Protein AF-W1TYP8-F1 (afdb_monomer_lite)

Sequence (142 aa):
AEIEDHFYHAHQELNKLFYTEKEMQTPRLATPDLVDKETPESSFAIFQKMLQNDKIDIFFMGDFNEIEVCEYMKTFGLHPRQLSLQLHYHQEFSNILKESLERKDAHQSIVELGYHFSTQYGDKTHIPLIVLNGLLGGFAHS

Foldseek 3Di:
DPPVDPVVVVVLVCQVQPDDDVVSSADPPHDPVVVVPDDPVNVVVVVVCCQQANDDDDDDDDDDDPVVVVVVVVVVVRDDYDDDDDPDDDDDDDPDDTDDDDDDPDPDDDDDDDDDDRDDPPDPCPVVVVVVCVVVPVDPPD

Organism: NCBI:txid1403946

Structure (mmCIF, N/CA/C/O backbone):
data_AF-W1TYP8-F1
#
_entry.id   AF-W1TYP8-F1
#
loop_
_atom_site.group_PDB
_atom_site.id
_atom_site.type_symbol
_atom_site.label_atom_id
_atom_site.label_alt_id
_atom_site.label_comp_id
_atom_site.label_asym_id
_atom_site.label_entity_id
_atom_site.label_seq_id
_atom_site.pdbx_PDB_ins_code
_atom_site.Cartn_x
_atom_site.Cartn_y
_atom_site.Cartn_z
_atom_site.occupancy
_atom_site.B_iso_or_equiv
_atom_site.auth_seq_id
_atom_site.auth_comp_id
_atom_site.auth_asym_id
_atom_site.auth_atom_id
_atom_site.pdbx_PDB_model_num
ATOM 1 N N . ALA A 1 1 ? 26.925 3.936 -0.854 1.00 45.75 1 ALA A N 1
ATOM 2 C CA . ALA A 1 1 ? 25.819 3.389 -0.056 1.00 45.75 1 ALA A CA 1
ATOM 3 C C . ALA A 1 1 ? 25.509 2.033 -0.649 1.00 45.75 1 ALA A C 1
ATOM 5 O O . ALA A 1 1 ? 25.255 1.966 -1.846 1.00 45.75 1 ALA A O 1
ATOM 6 N N . GLU A 1 2 ? 25.698 0.971 0.123 1.00 43.00 2 GLU A N 1
ATOM 7 C CA . GLU A 1 2 ? 25.356 -0.383 -0.305 1.00 43.00 2 GLU A CA 1
ATOM 8 C C . GLU A 1 2 ? 23.845 -0.400 -0.558 1.00 43.00 2 GLU A C 1
ATOM 10 O O . GLU A 1 2 ? 23.067 0.031 0.293 1.00 43.00 2 GLU A O 1
ATOM 15 N N . ILE A 1 3 ? 23.429 -0.763 -1.769 1.00 58.62 3 ILE A N 1
ATOM 16 C CA . ILE A 1 3 ? 22.015 -0.995 -2.050 1.00 58.62 3 ILE A CA 1
ATOM 17 C C . ILE A 1 3 ? 21.721 -2.321 -1.358 1.00 58.62 3 ILE A C 1
ATOM 19 O O . ILE A 1 3 ? 22.044 -3.373 -1.897 1.00 58.62 3 ILE A O 1
ATOM 23 N N . GLU A 1 4 ? 21.197 -2.244 -0.137 1.00 65.00 4 GLU A N 1
ATOM 24 C CA . GLU A 1 4 ? 21.079 -3.371 0.799 1.00 65.00 4 GLU A CA 1
ATOM 25 C C . GLU A 1 4 ? 20.224 -4.535 0.242 1.00 65.00 4 GLU A C 1
ATOM 27 O O . GLU A 1 4 ? 20.303 -5.653 0.739 1.00 65.00 4 GLU A O 1
ATOM 32 N N . ASP A 1 5 ? 19.478 -4.309 -0.852 1.00 85.12 5 ASP A N 1
ATOM 33 C CA . ASP A 1 5 ? 18.798 -5.345 -1.636 1.00 85.12 5 ASP A CA 1
ATOM 34 C C . ASP A 1 5 ? 18.698 -4.966 -3.136 1.00 85.12 5 ASP A C 1
ATOM 36 O O . ASP A 1 5 ? 18.037 -3.995 -3.526 1.00 85.12 5 ASP A O 1
ATOM 40 N N . HIS A 1 6 ? 19.351 -5.749 -4.005 1.00 88.06 6 HIS A N 1
ATOM 41 C CA . HIS A 1 6 ? 19.325 -5.558 -5.461 1.00 88.06 6 HIS A CA 1
ATOM 42 C C . HIS A 1 6 ? 17.941 -5.800 -6.088 1.00 88.06 6 HIS A C 1
ATOM 44 O O . HIS A 1 6 ? 17.611 -5.131 -7.069 1.00 88.06 6 HIS A O 1
ATOM 50 N N . PHE A 1 7 ? 17.135 -6.716 -5.540 1.00 89.88 7 PHE A N 1
ATOM 51 C CA . PHE A 1 7 ? 15.771 -6.978 -6.011 1.00 89.88 7 PHE A CA 1
ATOM 52 C C . PHE A 1 7 ? 14.856 -5.814 -5.665 1.00 89.88 7 PHE A C 1
ATOM 54 O O . PHE A 1 7 ? 14.139 -5.312 -6.526 1.00 89.88 7 PHE A O 1
ATOM 61 N N . TYR A 1 8 ? 14.943 -5.316 -4.432 1.00 90.06 8 TYR A N 1
ATOM 62 C CA . TYR A 1 8 ? 14.180 -4.142 -4.023 1.00 90.06 8 TYR A CA 1
ATOM 63 C C . TYR A 1 8 ? 14.474 -2.927 -4.910 1.00 90.06 8 TYR A C 1
ATOM 65 O O . TYR A 1 8 ? 13.555 -2.229 -5.338 1.00 90.06 8 TYR A O 1
ATOM 73 N N . HIS A 1 9 ? 15.747 -2.697 -5.240 1.00 90.44 9 HIS A N 1
ATOM 74 C CA . HIS A 1 9 ? 16.130 -1.626 -6.156 1.00 90.44 9 HIS A CA 1
ATOM 75 C C . HIS A 1 9 ? 15.569 -1.824 -7.566 1.00 90.44 9 HIS A C 1
ATOM 77 O O . HIS A 1 9 ? 15.016 -0.884 -8.131 1.00 90.44 9 HIS A O 1
ATOM 83 N N . ALA A 1 10 ? 15.707 -3.021 -8.147 1.00 92.62 10 ALA A N 1
ATOM 84 C CA . ALA A 1 10 ? 15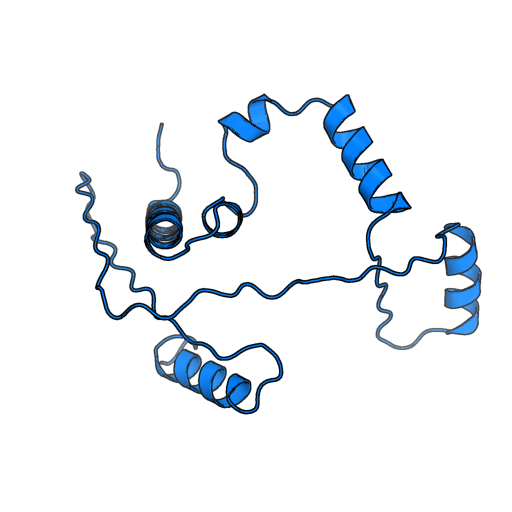.158 -3.317 -9.471 1.00 92.62 10 ALA A CA 1
ATOM 85 C C . ALA A 1 10 ? 13.644 -3.050 -9.518 1.00 92.62 10 ALA A C 1
ATOM 87 O O . ALA A 1 10 ? 13.167 -2.375 -10.431 1.00 92.62 10 ALA A O 1
ATOM 88 N N . HIS A 1 11 ? 12.929 -3.454 -8.467 1.00 93.75 11 HIS A N 1
ATOM 89 C CA . HIS A 1 11 ? 11.500 -3.211 -8.321 1.00 93.75 11 HIS A CA 1
ATOM 90 C C . HIS A 1 11 ? 11.138 -1.725 -8.226 1.00 93.75 11 HIS A C 1
ATOM 92 O O . HIS A 1 11 ? 10.177 -1.264 -8.847 1.00 93.75 11 HIS A O 1
ATOM 98 N N . GLN A 1 12 ? 11.922 -0.935 -7.491 1.00 92.75 12 GLN A N 1
ATOM 99 C CA . GLN A 1 12 ? 11.736 0.516 -7.440 1.00 92.75 12 GLN A CA 1
ATOM 100 C C . GLN A 1 12 ? 11.962 1.183 -8.801 1.00 92.75 12 GLN A C 1
ATOM 102 O O . GLN A 1 12 ? 11.197 2.073 -9.174 1.00 92.75 12 GLN A O 1
ATOM 107 N N . GLU A 1 13 ? 12.983 0.763 -9.549 1.00 94.38 13 GLU A N 1
ATOM 108 C CA . GLU A 1 13 ? 13.237 1.286 -10.894 1.00 94.38 13 GLU A CA 1
ATOM 109 C C . GLU A 1 13 ? 12.118 0.906 -11.870 1.00 94.38 13 GLU A C 1
ATOM 111 O O . GLU A 1 13 ? 11.681 1.756 -12.651 1.00 94.38 13 GLU A O 1
ATOM 116 N N . LEU A 1 14 ? 11.574 -0.315 -11.777 1.00 96.19 14 LEU A N 1
ATOM 117 C CA . LEU A 1 14 ? 10.391 -0.692 -12.550 1.00 96.19 14 LEU A CA 1
ATOM 118 C C . LEU A 1 14 ? 9.187 0.188 -12.193 1.00 96.19 14 LEU A C 1
ATOM 120 O O . LEU A 1 14 ? 8.520 0.683 -13.099 1.00 96.19 14 LEU A O 1
ATOM 124 N N . ASN A 1 15 ? 8.922 0.441 -10.908 1.00 95.12 15 ASN A N 1
ATOM 125 C CA . ASN A 1 15 ? 7.805 1.294 -10.489 1.00 95.12 15 ASN A CA 1
ATOM 126 C C . ASN A 1 15 ? 7.937 2.724 -11.036 1.00 95.12 15 ASN A C 1
ATOM 128 O O . ASN A 1 15 ? 6.958 3.270 -11.547 1.00 95.12 15 ASN A O 1
ATOM 132 N N . LYS A 1 16 ? 9.145 3.308 -11.002 1.00 94.94 16 LYS A N 1
ATOM 133 C CA . LYS A 1 16 ? 9.442 4.623 -11.605 1.00 94.94 16 LYS A CA 1
ATOM 134 C C . LYS A 1 16 ? 9.212 4.641 -13.116 1.00 94.94 16 LYS A C 1
ATOM 136 O O . LYS A 1 16 ? 8.738 5.638 -13.656 1.00 94.94 16 LYS A O 1
ATOM 141 N N . LEU A 1 17 ? 9.559 3.551 -13.800 1.00 95.94 17 LEU A N 1
ATOM 142 C CA . LEU A 1 17 ? 9.397 3.417 -15.246 1.00 95.94 17 LEU A CA 1
ATOM 143 C C . LEU A 1 17 ? 7.922 3.224 -15.641 1.00 95.94 17 LEU A C 1
ATOM 145 O O . LEU A 1 17 ? 7.443 3.832 -16.605 1.00 95.94 17 LEU A O 1
ATOM 149 N N . PHE A 1 18 ? 7.211 2.372 -14.902 1.00 95.50 18 PHE A N 1
ATOM 150 C CA . PHE A 1 18 ? 5.864 1.910 -15.215 1.00 95.50 18 PHE A CA 1
ATOM 151 C C . PHE A 1 18 ? 4.795 2.946 -14.857 1.00 95.50 18 PHE A C 1
ATOM 153 O O . PHE A 1 18 ? 4.049 3.370 -15.746 1.00 95.50 18 PHE A O 1
ATOM 160 N N . TYR A 1 19 ? 4.746 3.380 -13.594 1.00 94.81 19 TYR A N 1
ATOM 161 C CA . TYR A 1 19 ? 3.678 4.239 -13.085 1.00 94.81 19 TYR A CA 1
ATOM 162 C C . TYR A 1 19 ? 3.819 5.691 -13.537 1.00 94.81 19 TYR A C 1
ATOM 164 O O . TYR A 1 19 ? 4.920 6.214 -13.706 1.00 94.81 19 TYR A O 1
ATOM 172 N N . THR A 1 20 ? 2.684 6.367 -13.703 1.00 92.94 20 THR A N 1
ATOM 173 C CA . THR A 1 20 ? 2.623 7.794 -14.063 1.00 92.94 20 THR A CA 1
ATOM 174 C C . THR A 1 20 ? 2.561 8.718 -12.851 1.00 92.94 20 THR A C 1
ATOM 176 O O . THR A 1 20 ? 3.119 9.811 -12.898 1.00 92.94 20 THR A O 1
ATOM 179 N N . GLU A 1 21 ? 1.899 8.283 -11.779 1.00 91.62 21 GLU A N 1
ATOM 180 C CA . GLU A 1 21 ? 1.694 9.084 -10.571 1.00 91.62 21 GLU A CA 1
ATOM 181 C C . GLU A 1 21 ? 2.856 8.892 -9.603 1.00 91.62 21 GLU A C 1
ATOM 183 O O . GLU A 1 21 ? 3.301 7.768 -9.345 1.00 91.62 21 GLU A O 1
ATOM 188 N N . LYS A 1 22 ? 3.351 9.998 -9.049 1.00 90.12 22 LYS A N 1
ATOM 189 C CA . LYS A 1 22 ? 4.557 10.003 -8.214 1.00 90.12 22 LYS A CA 1
ATOM 190 C C . LYS A 1 22 ? 4.370 9.184 -6.936 1.00 90.12 22 LYS A C 1
ATOM 192 O O . LYS A 1 22 ? 5.312 8.560 -6.452 1.00 90.12 22 LYS A O 1
ATOM 197 N N . GLU A 1 23 ? 3.159 9.163 -6.403 1.00 88.50 23 GLU A N 1
ATOM 198 C CA . GLU A 1 23 ? 2.751 8.403 -5.226 1.00 88.50 23 GLU A CA 1
ATOM 199 C C . GLU A 1 23 ? 2.953 6.898 -5.440 1.00 88.50 23 GLU A C 1
ATOM 201 O O . GLU A 1 23 ? 3.417 6.215 -4.534 1.00 88.50 23 GLU A O 1
ATOM 206 N N . MET A 1 24 ? 2.699 6.400 -6.656 1.00 91.06 24 MET A N 1
ATOM 207 C CA . MET A 1 24 ? 2.899 4.992 -7.027 1.00 91.06 24 MET A CA 1
ATOM 208 C C . MET A 1 24 ? 4.368 4.655 -7.323 1.00 91.06 24 MET A C 1
ATOM 210 O O . MET A 1 24 ? 4.783 3.505 -7.203 1.00 91.06 24 MET A O 1
ATOM 214 N N . GLN A 1 25 ? 5.168 5.654 -7.704 1.00 92.31 25 GLN A N 1
ATOM 215 C CA . GLN A 1 25 ? 6.617 5.513 -7.898 1.00 92.31 25 GLN A CA 1
ATOM 216 C C . GLN A 1 25 ? 7.395 5.578 -6.575 1.00 92.31 25 GLN A C 1
ATOM 218 O O . GLN A 1 25 ? 8.554 5.163 -6.508 1.00 92.31 25 GLN A O 1
ATOM 223 N N . THR A 1 26 ? 6.788 6.151 -5.533 1.00 87.94 26 THR A N 1
ATOM 224 C CA . THR A 1 26 ? 7.436 6.358 -4.239 1.00 87.94 26 THR A CA 1
ATOM 225 C C . THR A 1 26 ? 7.456 5.045 -3.450 1.00 87.94 26 THR A C 1
ATOM 227 O O . THR A 1 26 ? 6.473 4.304 -3.454 1.00 87.94 26 THR A O 1
ATOM 230 N N . PRO A 1 27 ? 8.559 4.718 -2.754 1.00 87.88 27 PRO A N 1
ATOM 231 C CA . PRO A 1 27 ? 8.624 3.508 -1.945 1.00 87.88 27 PRO A CA 1
ATOM 232 C C . PRO A 1 27 ? 7.572 3.497 -0.834 1.00 87.88 27 PRO A C 1
ATOM 234 O O . PRO A 1 27 ? 7.269 4.538 -0.259 1.00 87.88 27 PRO A O 1
ATOM 237 N N . ARG A 1 28 ? 7.092 2.302 -0.461 1.00 82.12 28 ARG A N 1
ATOM 238 C CA . ARG A 1 28 ? 6.034 2.121 0.555 1.00 82.12 28 ARG A CA 1
ATOM 239 C C . ARG A 1 28 ? 6.323 2.814 1.891 1.00 82.12 28 ARG A C 1
ATOM 241 O O . ARG A 1 28 ? 5.390 3.230 2.565 1.00 82.12 28 ARG A O 1
ATOM 248 N N . LEU A 1 29 ? 7.589 2.845 2.308 1.00 83.19 29 LEU A N 1
ATOM 249 C CA . LEU A 1 29 ? 7.995 3.479 3.562 1.00 83.19 29 LEU A CA 1
ATOM 250 C C . LEU A 1 29 ? 8.278 4.965 3.332 1.00 83.19 29 LEU A C 1
ATOM 252 O O . LEU A 1 29 ? 7.443 5.804 3.637 1.00 83.19 29 LEU A O 1
ATOM 256 N N . ALA A 1 30 ? 9.456 5.276 2.798 1.00 86.12 30 ALA A N 1
ATOM 257 C CA . ALA A 1 30 ? 9.886 6.614 2.416 1.00 86.12 30 ALA A CA 1
ATOM 258 C C . ALA A 1 30 ? 11.231 6.508 1.679 1.00 86.12 30 ALA A C 1
ATOM 260 O O . ALA A 1 30 ? 11.828 5.430 1.594 1.00 86.12 30 ALA A O 1
ATOM 261 N N . THR A 1 31 ? 11.730 7.633 1.172 1.00 88.38 31 THR A N 1
ATOM 262 C CA . THR A 1 31 ? 13.147 7.785 0.816 1.00 88.38 31 THR A CA 1
ATOM 263 C C . THR A 1 31 ? 13.917 8.372 2.005 1.00 88.38 31 THR A C 1
ATOM 265 O O . THR A 1 31 ? 13.305 9.064 2.821 1.00 88.38 31 THR A O 1
ATOM 268 N N . PRO A 1 32 ? 15.244 8.162 2.107 1.00 89.50 32 PRO A N 1
ATOM 269 C CA . PRO A 1 32 ? 16.054 8.770 3.167 1.00 89.50 32 PRO A CA 1
ATOM 270 C C . PRO A 1 32 ? 15.845 10.287 3.276 1.00 89.50 32 PRO A C 1
ATOM 272 O O . PRO A 1 32 ? 15.537 10.785 4.349 1.00 89.50 32 PRO A O 1
ATOM 275 N N . ASP A 1 33 ? 15.834 10.994 2.141 1.00 91.50 33 ASP A N 1
ATOM 276 C CA . ASP A 1 33 ? 15.597 12.445 2.093 1.00 91.50 33 ASP A CA 1
ATOM 277 C C . ASP A 1 33 ? 14.229 12.887 2.640 1.00 91.50 33 ASP A C 1
ATOM 279 O O . ASP A 1 33 ? 14.058 14.052 3.000 1.00 91.50 33 ASP A O 1
ATOM 283 N N . LEU A 1 34 ? 13.217 12.012 2.598 1.00 91.12 34 LEU A N 1
ATOM 284 C CA . LEU A 1 34 ? 11.908 12.287 3.190 1.00 91.12 34 LEU A CA 1
ATOM 285 C C . LEU A 1 34 ? 11.947 12.030 4.696 1.00 91.12 34 LEU A C 1
ATOM 287 O O . LEU A 1 34 ? 11.464 12.868 5.447 1.00 91.12 34 LEU A O 1
ATOM 291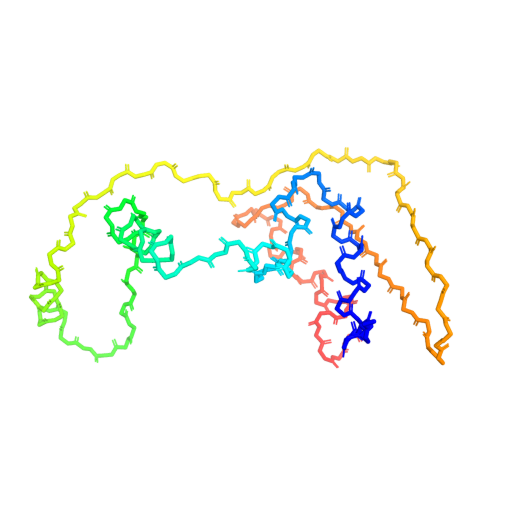 N N . VAL A 1 35 ? 12.573 10.931 5.128 1.00 92.38 35 VAL A N 1
ATOM 292 C CA . VAL A 1 35 ? 12.731 10.597 6.553 1.00 92.38 35 VAL A CA 1
ATOM 293 C C . VAL A 1 35 ? 13.539 11.667 7.285 1.00 92.38 35 VAL A C 1
ATOM 295 O O . VAL A 1 35 ? 13.137 12.098 8.359 1.00 92.38 35 VAL A O 1
ATOM 298 N N . ASP A 1 36 ? 14.621 12.160 6.683 1.00 95.06 36 ASP A N 1
ATOM 299 C CA . ASP A 1 36 ? 15.493 13.182 7.278 1.00 95.06 36 ASP A CA 1
ATOM 300 C C . ASP A 1 36 ? 14.789 14.534 7.498 1.00 95.06 36 ASP A C 1
ATOM 302 O O . ASP A 1 36 ? 15.276 15.378 8.251 1.00 95.06 36 ASP A O 1
ATOM 306 N N . LYS A 1 37 ? 13.647 14.764 6.837 1.00 94.81 37 LYS A N 1
ATOM 307 C CA . LYS A 1 37 ? 12.830 15.977 7.003 1.00 94.81 37 LYS A CA 1
ATOM 308 C C . LYS A 1 37 ? 11.775 15.844 8.095 1.00 94.81 37 LYS A C 1
ATOM 310 O O . LYS A 1 37 ? 11.205 16.862 8.488 1.00 94.81 37 LYS A O 1
ATOM 315 N N . GLU A 1 38 ? 11.493 14.630 8.555 1.00 95.81 38 GLU A N 1
ATOM 316 C CA . GLU A 1 38 ? 10.484 14.389 9.577 1.00 95.81 38 GLU A CA 1
ATOM 317 C C . GLU A 1 38 ? 11.004 14.769 10.967 1.00 95.81 38 GLU A C 1
ATOM 319 O O . GLU A 1 38 ? 12.154 14.533 11.339 1.00 95.81 38 GLU A O 1
ATOM 324 N N . THR A 1 39 ? 10.117 15.355 11.763 1.00 97.38 39 THR A N 1
ATOM 325 C CA . THR A 1 39 ? 10.351 15.716 13.165 1.00 97.38 39 THR A CA 1
ATOM 326 C C . THR A 1 39 ? 9.290 15.087 14.069 1.00 97.38 39 THR A C 1
ATOM 328 O O . THR A 1 39 ? 8.179 14.802 13.598 1.00 97.38 39 THR A O 1
ATOM 331 N N . PRO A 1 40 ? 9.556 14.932 15.381 1.00 97.75 40 PRO A N 1
ATOM 332 C CA . PRO A 1 40 ? 8.551 14.457 16.332 1.00 97.75 40 PRO A CA 1
ATOM 333 C C . PRO A 1 40 ? 7.233 15.242 16.263 1.00 97.75 40 PRO A C 1
ATOM 335 O O . PRO A 1 40 ? 6.155 14.655 16.347 1.00 97.75 40 PRO A O 1
ATOM 338 N N . GLU A 1 41 ? 7.304 16.558 16.051 1.00 98.06 41 GLU A N 1
ATOM 339 C CA . GLU A 1 41 ? 6.137 17.436 15.945 1.00 98.06 41 GLU A CA 1
ATOM 340 C C . GLU A 1 41 ? 5.333 17.155 14.675 1.00 98.06 41 GLU A C 1
ATOM 342 O O . GLU A 1 41 ? 4.113 17.020 14.744 1.00 98.06 41 GLU A O 1
ATOM 347 N N . SER A 1 42 ? 5.999 17.035 13.521 1.00 96.69 42 SER A N 1
ATOM 348 C CA . SER A 1 42 ? 5.330 16.721 12.249 1.00 96.69 42 SER A CA 1
ATOM 349 C C . SER A 1 42 ? 4.675 15.336 12.263 1.00 96.69 42 SER A C 1
ATOM 351 O O . SER A 1 42 ? 3.507 15.207 11.889 1.00 96.69 42 SER A O 1
ATOM 353 N N . SER A 1 43 ? 5.367 14.331 12.811 1.00 95.88 43 SER A N 1
ATOM 354 C CA . SER A 1 43 ? 4.856 12.969 12.982 1.00 95.88 43 SER A CA 1
ATOM 355 C C . SER A 1 43 ? 3.650 12.922 13.927 1.00 95.88 43 SER A C 1
ATOM 357 O O . SER A 1 43 ? 2.653 12.251 13.654 1.00 95.88 43 SER A O 1
ATOM 359 N N . PHE A 1 44 ? 3.689 13.674 15.030 1.00 97.69 44 PHE A N 1
ATOM 360 C CA . PHE A 1 44 ? 2.550 13.759 15.941 1.00 97.69 44 PHE A CA 1
ATOM 361 C C . PHE A 1 44 ? 1.367 14.512 15.319 1.00 97.69 44 PHE A C 1
ATOM 363 O O . PHE A 1 44 ? 0.219 14.084 15.451 1.00 97.69 44 PHE A O 1
ATOM 370 N N . ALA A 1 45 ? 1.634 15.598 14.590 1.00 97.75 45 ALA A N 1
ATOM 371 C CA . ALA A 1 45 ? 0.604 16.377 13.916 1.00 97.75 45 ALA A CA 1
ATOM 372 C C . ALA A 1 45 ? -0.136 15.549 12.854 1.00 97.75 45 ALA A C 1
ATOM 374 O O . ALA A 1 45 ? -1.369 15.583 12.804 1.00 97.75 45 ALA A O 1
ATOM 375 N N . ILE A 1 46 ? 0.583 14.772 12.033 1.00 96.31 46 ILE A N 1
ATOM 376 C CA . ILE A 1 46 ? -0.063 13.907 11.039 1.00 96.31 46 ILE A CA 1
ATOM 377 C C . ILE A 1 46 ? -0.868 12.790 11.710 1.00 96.31 46 ILE A C 1
ATOM 379 O O . ILE A 1 46 ? -1.999 12.545 11.303 1.00 96.31 46 ILE A O 1
ATOM 383 N N . PHE A 1 47 ? -0.367 12.190 12.795 1.00 95.56 47 PHE A N 1
ATOM 384 C CA . PHE A 1 47 ? -1.110 11.191 13.567 1.00 95.56 47 PHE A CA 1
ATOM 385 C C . PHE A 1 47 ? -2.436 11.743 14.111 1.00 95.56 47 PHE A C 1
ATOM 387 O O . PHE A 1 47 ? -3.492 11.134 13.927 1.00 95.56 47 PHE A O 1
ATOM 394 N N . GLN A 1 48 ? -2.412 12.928 14.731 1.00 94.38 48 GLN A N 1
ATOM 395 C CA . GLN A 1 48 ? -3.633 13.587 15.202 1.00 94.38 48 GLN A CA 1
ATOM 396 C C . GLN A 1 48 ? -4.595 13.886 14.049 1.00 94.38 48 GLN A C 1
ATOM 398 O O . GLN A 1 48 ? -5.802 13.666 14.178 1.00 94.38 48 GLN A O 1
ATOM 403 N N . LYS A 1 49 ? -4.065 14.340 12.907 1.00 94.06 49 LYS A N 1
ATOM 404 C CA . LYS A 1 49 ? -4.862 14.601 11.709 1.00 94.06 49 LYS A CA 1
ATOM 405 C C . LYS A 1 49 ? -5.548 13.329 11.207 1.00 94.06 49 LYS A C 1
ATOM 407 O O . LYS A 1 49 ? -6.748 13.396 10.946 1.00 94.06 49 LYS A O 1
ATOM 412 N N . MET A 1 50 ? -4.839 12.200 11.133 1.00 93.06 50 MET A N 1
ATOM 413 C CA . MET A 1 50 ? -5.399 10.902 10.729 1.00 93.06 50 MET A CA 1
ATOM 414 C C . MET A 1 50 ? -6.509 10.452 11.691 1.00 93.06 50 MET A C 1
ATOM 416 O O . MET A 1 50 ? -7.612 10.098 11.271 1.00 93.06 50 MET A O 1
ATOM 420 N N . LEU A 1 51 ? -6.267 10.545 13.004 1.00 90.69 51 LEU A N 1
ATOM 421 C CA . LEU A 1 51 ? -7.257 10.169 14.017 1.00 90.69 51 LEU A CA 1
ATOM 422 C C . LEU A 1 51 ? -8.550 10.979 13.925 1.00 90.69 51 LEU A C 1
ATOM 424 O O . LEU A 1 51 ? -9.621 10.421 14.166 1.00 90.69 51 LEU A O 1
ATOM 428 N N . GLN A 1 52 ? -8.458 12.265 13.589 1.00 89.50 52 GLN A N 1
ATOM 429 C CA . GLN A 1 52 ? -9.605 13.171 13.541 1.00 89.50 52 GLN A CA 1
ATOM 430 C C . GLN A 1 52 ? -10.339 13.138 12.198 1.00 89.50 52 GLN A C 1
ATOM 432 O O . GLN A 1 52 ? -11.564 13.246 12.182 1.00 89.50 52 GLN A O 1
ATOM 437 N N . ASN A 1 53 ? -9.613 12.999 11.084 1.00 89.69 53 ASN A N 1
ATOM 438 C CA . ASN A 1 53 ? -10.150 13.316 9.759 1.00 89.69 53 ASN A CA 1
ATOM 439 C C . ASN A 1 53 ? -10.246 12.127 8.804 1.00 89.69 53 ASN A C 1
ATOM 441 O O . ASN A 1 53 ? -11.039 12.210 7.873 1.00 89.69 53 ASN A O 1
ATOM 445 N N . ASP A 1 54 ? -9.495 11.042 9.003 1.00 91.62 54 ASP A N 1
ATOM 446 C CA . ASP A 1 54 ? -9.438 9.953 8.015 1.00 91.62 54 ASP A CA 1
ATOM 447 C C . ASP A 1 54 ? -10.563 8.936 8.221 1.00 91.62 54 ASP A C 1
ATOM 449 O O . ASP A 1 54 ? -11.238 8.944 9.241 1.00 91.62 54 ASP A O 1
ATOM 453 N N . LYS A 1 55 ? -10.813 8.029 7.277 1.00 90.50 55 LYS A N 1
ATOM 454 C CA . LYS A 1 55 ? -11.782 6.950 7.513 1.00 90.50 55 LYS A CA 1
ATOM 455 C C . LYS A 1 55 ? -11.138 5.893 8.413 1.00 90.50 55 LYS A C 1
ATOM 457 O O . LYS A 1 55 ? -10.060 5.407 8.092 1.00 90.50 55 LYS A O 1
ATOM 462 N N . ILE A 1 56 ? -11.802 5.519 9.507 1.00 90.19 56 ILE A N 1
ATOM 463 C CA . ILE A 1 56 ? -11.361 4.428 10.388 1.00 90.19 56 ILE A CA 1
ATOM 464 C C . ILE A 1 56 ? -12.432 3.343 10.360 1.00 90.19 56 ILE A C 1
ATOM 466 O O . ILE A 1 56 ? -13.522 3.536 10.894 1.00 90.19 56 ILE A O 1
ATOM 470 N N . ASP A 1 57 ? -12.110 2.216 9.730 1.00 89.56 57 ASP A N 1
ATOM 471 C CA . ASP A 1 57 ? -12.942 1.015 9.725 1.00 89.56 57 ASP A CA 1
ATOM 472 C C . ASP A 1 57 ? -12.357 0.008 10.731 1.00 89.56 57 ASP A C 1
ATOM 474 O O . ASP A 1 57 ? -11.168 -0.309 10.681 1.00 89.56 57 ASP A O 1
ATOM 478 N N . ILE A 1 58 ? -13.177 -0.476 11.667 1.00 89.62 58 ILE A N 1
ATOM 479 C CA . ILE A 1 58 ? -12.766 -1.417 12.721 1.00 89.62 58 ILE A CA 1
ATOM 480 C C . ILE A 1 58 ? -13.530 -2.717 12.509 1.00 89.62 58 ILE A C 1
ATOM 482 O O . ILE A 1 58 ? -14.760 -2.727 12.520 1.00 89.62 58 ILE A O 1
ATOM 486 N N . PHE A 1 59 ? -12.793 -3.806 12.304 1.00 92.12 59 PHE A N 1
ATOM 487 C CA . PHE A 1 59 ? -13.356 -5.118 12.006 1.00 92.12 59 PHE A CA 1
ATOM 488 C C . PHE A 1 59 ? -13.229 -6.035 13.221 1.00 92.12 59 PHE A C 1
ATOM 490 O O . PHE A 1 59 ? -12.128 -6.255 13.724 1.00 92.12 59 PHE A O 1
ATOM 497 N N . PHE A 1 60 ? -14.352 -6.605 13.653 1.00 92.31 60 PHE A N 1
ATOM 498 C CA . PHE A 1 60 ? -14.399 -7.644 14.677 1.00 92.31 60 PHE A CA 1
ATOM 499 C C . PHE A 1 60 ? -14.711 -8.981 14.005 1.00 92.31 60 PHE A C 1
ATOM 501 O O . PHE A 1 60 ? -15.649 -9.077 13.216 1.00 92.31 60 PHE A O 1
ATOM 508 N N . MET A 1 61 ? -13.907 -10.004 14.285 1.00 94.25 61 MET A N 1
ATOM 509 C CA . MET A 1 61 ? -14.051 -11.338 13.699 1.00 94.25 61 MET A CA 1
ATOM 510 C C . MET A 1 61 ? -13.910 -12.392 14.796 1.00 94.25 61 MET A C 1
ATOM 512 O O . MET A 1 61 ? -12.917 -12.383 15.521 1.00 94.25 61 MET A O 1
ATOM 516 N N . GLY A 1 62 ? -14.875 -13.307 14.897 1.00 94.75 62 GLY A N 1
ATOM 517 C CA . GLY A 1 62 ? -14.878 -14.386 15.887 1.00 94.75 62 GLY A CA 1
ATOM 518 C C . GLY A 1 62 ? -16.155 -14.418 16.724 1.00 94.75 62 GLY A C 1
ATOM 519 O O . GLY A 1 62 ? -17.170 -13.859 16.321 1.00 94.75 62 GLY A O 1
ATOM 520 N N . ASP A 1 63 ? -16.081 -15.089 17.873 1.00 95.88 63 ASP A N 1
ATOM 521 C CA . ASP A 1 63 ? -17.155 -15.148 18.869 1.00 95.88 63 ASP A CA 1
ATOM 522 C C . ASP A 1 63 ? -16.891 -14.111 19.967 1.00 95.88 63 ASP A C 1
ATOM 524 O O . ASP A 1 63 ? -15.867 -14.157 20.652 1.00 95.88 63 ASP A O 1
ATOM 528 N N . PHE A 1 64 ? -17.780 -13.132 20.084 1.00 94.88 64 PHE A N 1
ATOM 529 C CA . PHE A 1 64 ? -17.695 -12.058 21.065 1.00 94.88 64 PHE A CA 1
ATOM 530 C C . PHE A 1 64 ? -19.085 -11.489 21.339 1.00 94.88 64 PHE A C 1
ATOM 532 O O . PHE A 1 64 ? -20.008 -11.597 20.533 1.00 94.88 64 PHE A O 1
ATOM 539 N N . ASN A 1 65 ? -19.228 -10.829 22.486 1.00 95.94 65 ASN A N 1
ATOM 540 C CA . ASN A 1 65 ? -20.443 -10.099 22.807 1.00 95.94 65 ASN A CA 1
ATOM 541 C C . ASN A 1 65 ? -20.456 -8.752 22.067 1.00 95.94 65 ASN A C 1
ATOM 543 O O . ASN A 1 65 ? -19.783 -7.802 22.468 1.00 95.94 65 ASN A O 1
ATOM 547 N N . GLU A 1 66 ? -21.241 -8.666 20.993 1.00 94.69 66 GLU A N 1
ATOM 548 C CA . GLU A 1 66 ? -21.372 -7.457 20.168 1.00 94.69 66 GLU A CA 1
ATOM 549 C C . GLU A 1 66 ? -21.771 -6.218 20.981 1.00 94.69 66 GLU A C 1
ATOM 551 O O . GLU A 1 66 ? -21.260 -5.127 20.737 1.00 94.69 66 GLU A O 1
ATOM 556 N N . ILE A 1 67 ? -22.645 -6.379 21.980 1.00 94.88 67 ILE A N 1
ATOM 557 C CA . ILE A 1 67 ? -23.132 -5.264 22.800 1.00 94.88 67 ILE A CA 1
ATOM 558 C C . ILE A 1 67 ? -21.989 -4.697 23.642 1.00 94.88 67 ILE A C 1
ATOM 560 O O . ILE A 1 67 ? -21.792 -3.484 23.677 1.00 94.88 67 ILE A O 1
ATOM 564 N N . GLU A 1 68 ? -21.214 -5.568 24.288 1.00 95.25 68 GLU A N 1
ATOM 565 C CA . GLU A 1 68 ? -20.065 -5.166 25.105 1.00 95.25 68 GLU A CA 1
ATOM 566 C C . GLU A 1 68 ? -19.014 -4.439 24.263 1.00 95.25 68 GLU A C 1
ATOM 568 O O . GLU A 1 68 ? -18.535 -3.369 24.645 1.00 95.25 68 GLU A O 1
ATOM 573 N N . VAL A 1 69 ? -18.720 -4.974 23.076 1.00 94.81 69 VAL A N 1
ATOM 574 C CA . VAL A 1 69 ? -17.804 -4.348 22.121 1.00 94.81 69 VAL A CA 1
ATOM 575 C C . VAL A 1 69 ? -18.318 -2.976 21.695 1.00 94.81 69 VAL A C 1
ATOM 577 O O . VAL A 1 69 ? -17.566 -2.004 21.739 1.00 94.81 69 VAL A O 1
ATOM 580 N N . CYS A 1 70 ? -19.594 -2.850 21.326 1.00 91.06 70 CYS A N 1
ATOM 581 C CA . CYS A 1 70 ? -20.170 -1.565 20.944 1.00 91.06 70 CYS A CA 1
ATOM 582 C C . CYS A 1 70 ? -20.109 -0.532 22.078 1.00 91.06 70 CYS A C 1
ATOM 584 O O . CYS A 1 70 ? -19.784 0.626 21.816 1.00 91.06 70 CYS A O 1
ATOM 586 N N . GLU A 1 71 ? -20.393 -0.922 23.323 1.00 93.81 71 GLU A N 1
ATOM 587 C CA . GLU A 1 71 ? -20.286 -0.016 24.473 1.00 93.81 71 GLU A CA 1
ATOM 588 C C . GLU A 1 71 ? -18.838 0.408 24.732 1.00 93.81 71 GLU A C 1
ATOM 590 O O . GLU A 1 71 ? -18.568 1.597 24.911 1.00 93.81 71 GLU A O 1
ATOM 595 N N . TYR A 1 72 ? -17.885 -0.524 24.661 1.00 93.06 72 TYR A N 1
ATOM 596 C CA . TYR A 1 72 ? -16.469 -0.194 24.791 1.00 93.06 72 TYR A CA 1
ATOM 597 C C . TYR A 1 72 ? -16.001 0.741 23.670 1.00 93.06 72 TYR A C 1
ATOM 599 O O . TYR A 1 72 ? -15.321 1.734 23.928 1.00 93.06 72 TYR A O 1
ATOM 607 N N . MET A 1 73 ? -16.435 0.509 22.430 1.00 92.19 73 MET A N 1
ATOM 608 C CA . MET A 1 73 ? -16.063 1.343 21.286 1.00 92.19 73 MET A CA 1
ATOM 609 C C . MET A 1 73 ? -16.545 2.792 21.400 1.00 92.19 73 MET A C 1
ATOM 611 O O . MET A 1 73 ? -15.850 3.701 20.943 1.00 92.19 73 MET A O 1
ATOM 615 N N . LYS A 1 74 ? -17.678 3.047 22.066 1.00 89.94 74 LYS A N 1
ATOM 616 C CA . LYS A 1 74 ? -18.145 4.418 22.339 1.00 89.94 74 LYS A CA 1
ATOM 617 C C . LYS A 1 74 ? -17.174 5.205 23.227 1.00 89.94 74 LYS A C 1
ATOM 619 O O . LYS A 1 74 ? -17.127 6.430 23.123 1.00 89.94 74 LYS A O 1
ATOM 624 N N . THR A 1 75 ? -16.368 4.533 24.054 1.00 93.44 75 THR A N 1
ATOM 625 C CA . THR A 1 75 ? -15.398 5.196 24.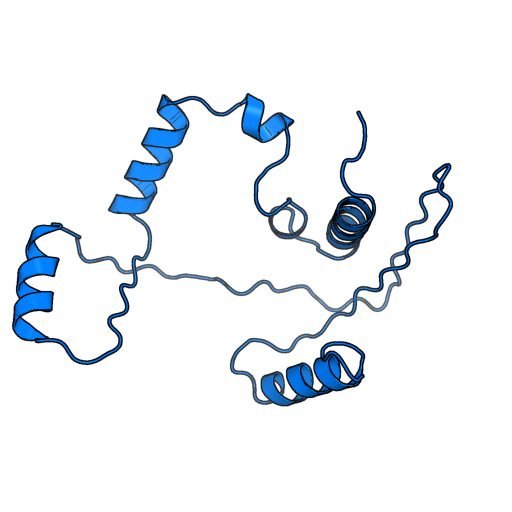946 1.00 93.44 75 THR A CA 1
ATOM 626 C C . THR A 1 75 ? -14.219 5.829 24.204 1.00 93.44 75 THR A C 1
ATOM 628 O O . THR A 1 75 ? -13.620 6.771 24.716 1.00 93.44 75 THR A O 1
ATOM 631 N N . PHE A 1 76 ? -13.926 5.393 22.973 1.00 88.31 76 PHE A N 1
ATOM 632 C CA . PHE A 1 76 ? -12.844 5.957 22.157 1.00 88.31 76 PHE A CA 1
ATOM 633 C C . PHE A 1 76 ? -13.144 7.367 21.630 1.00 88.31 76 PHE A C 1
ATOM 635 O O . PHE A 1 76 ? -12.242 8.021 21.111 1.00 88.31 76 PHE A O 1
ATOM 642 N N . GLY A 1 77 ? -14.392 7.842 21.727 1.00 85.12 77 GLY A N 1
ATOM 643 C CA . GLY A 1 77 ? -14.756 9.200 21.313 1.00 85.12 77 GLY A CA 1
ATOM 644 C C . GLY A 1 77 ? -14.570 9.469 19.815 1.00 85.12 77 GLY A C 1
ATOM 645 O O . GLY A 1 77 ? -14.375 10.616 19.420 1.00 85.12 77 GLY A O 1
ATOM 646 N N . LEU A 1 78 ? -14.608 8.433 18.969 1.00 87.88 78 LEU A N 1
ATOM 647 C CA . LEU A 1 78 ? -14.509 8.605 17.521 1.00 87.88 78 LEU A CA 1
ATOM 648 C C . LEU A 1 78 ? -15.747 9.345 17.002 1.00 87.88 78 LEU A C 1
ATOM 650 O O . LEU A 1 78 ? -16.883 8.935 17.238 1.00 87.88 78 LEU A O 1
ATOM 654 N N . HIS A 1 79 ? -15.526 10.429 16.263 1.00 84.38 79 HIS A N 1
ATOM 655 C CA . HIS A 1 79 ? -16.611 11.179 15.640 1.00 84.38 79 HIS A CA 1
ATOM 656 C C . HIS A 1 79 ? -17.030 10.552 14.301 1.00 84.38 79 HIS A C 1
ATOM 658 O O . HIS A 1 79 ? -16.167 10.023 13.589 1.00 84.38 79 HIS A O 1
ATOM 664 N N . PRO A 1 80 ? -18.327 10.618 13.932 1.00 84.38 80 PRO A N 1
ATOM 665 C CA . PRO A 1 80 ? -18.792 10.237 12.602 1.00 84.38 80 PRO A CA 1
ATOM 666 C C . PRO A 1 80 ? -18.096 11.050 11.508 1.00 84.38 80 PRO A C 1
ATOM 668 O O . PRO A 1 80 ? -17.896 12.255 11.651 1.00 84.38 80 PRO A O 1
ATOM 671 N N . ARG A 1 81 ? -17.756 10.389 10.399 1.00 86.69 81 ARG A N 1
ATOM 672 C CA . ARG A 1 81 ? -17.008 10.972 9.276 1.00 86.69 81 ARG A CA 1
ATOM 673 C C . ARG A 1 81 ? -17.631 10.478 7.983 1.00 86.69 81 ARG A C 1
ATOM 675 O O . ARG A 1 81 ? -17.881 9.283 7.845 1.00 86.69 81 ARG A O 1
ATOM 682 N N . GLN A 1 82 ? -17.850 11.375 7.031 1.00 80.44 82 GLN A N 1
ATOM 683 C CA . GLN A 1 82 ? -18.284 11.012 5.688 1.00 80.44 82 GLN A CA 1
ATOM 684 C C . GLN A 1 82 ? -17.248 11.529 4.698 1.00 80.44 82 GLN A C 1
ATOM 686 O O . GLN A 1 82 ? -17.147 12.728 4.455 1.00 80.44 82 GLN A O 1
ATOM 691 N N . LEU A 1 83 ? -16.450 10.609 4.165 1.00 85.62 83 LEU A N 1
ATOM 692 C CA . LEU A 1 83 ? -15.351 10.910 3.256 1.00 85.62 83 LEU A CA 1
ATOM 693 C C . LEU A 1 83 ? -15.631 10.249 1.915 1.00 85.62 83 LEU A C 1
ATOM 695 O O . LEU A 1 83 ? -15.950 9.061 1.854 1.00 85.62 83 LEU A O 1
ATOM 699 N N . SER A 1 84 ? -15.483 11.018 0.841 1.00 84.06 84 SER A N 1
ATOM 700 C CA . SER A 1 84 ? -15.423 10.463 -0.506 1.00 84.06 84 SER A CA 1
ATOM 701 C C . SER A 1 84 ? -13.989 10.020 -0.767 1.00 84.06 84 SER A C 1
ATOM 703 O O . SER A 1 84 ? -13.124 10.854 -1.024 1.00 84.06 84 SER A O 1
ATOM 705 N N . LEU A 1 85 ? -13.731 8.718 -0.669 1.00 83.50 85 LEU A N 1
ATOM 706 C CA . LEU A 1 85 ? -12.418 8.145 -0.952 1.00 83.50 85 LEU A CA 1
ATOM 707 C C . LEU A 1 85 ? -12.341 7.725 -2.423 1.00 83.50 85 LEU A C 1
ATOM 709 O O . LEU A 1 85 ? -13.200 6.990 -2.906 1.00 83.50 85 LEU A O 1
ATOM 713 N N . GLN A 1 86 ? -11.292 8.157 -3.118 1.00 80.25 86 GLN A N 1
ATOM 714 C CA . GLN A 1 86 ? -10.911 7.637 -4.431 1.00 80.25 86 GLN A CA 1
ATOM 715 C C . GLN A 1 86 ? -9.601 6.869 -4.267 1.00 80.25 86 GLN A C 1
ATOM 717 O O . GLN A 1 86 ? -8.522 7.445 -4.314 1.00 80.25 86 GLN A O 1
ATOM 722 N N . LEU A 1 87 ? -9.711 5.569 -3.995 1.00 79.00 87 LEU A N 1
ATOM 723 C CA . LEU A 1 87 ? -8.560 4.700 -3.704 1.00 79.00 87 LEU A CA 1
ATOM 724 C C . LEU A 1 87 ? -8.022 3.984 -4.948 1.00 79.00 87 LEU A C 1
ATOM 726 O O . LEU A 1 87 ? -7.042 3.249 -4.865 1.00 79.00 87 LEU A O 1
ATOM 730 N N . HIS A 1 88 ? -8.684 4.150 -6.091 1.00 82.06 88 HIS A N 1
ATOM 731 C CA . HIS A 1 88 ? -8.343 3.427 -7.306 1.00 82.06 88 HIS A CA 1
ATOM 732 C C . HIS A 1 88 ? -7.344 4.227 -8.124 1.00 82.06 88 HIS A C 1
ATOM 734 O O . HIS A 1 88 ? -7.666 5.288 -8.658 1.00 82.06 88 HIS A O 1
ATOM 740 N N . TYR A 1 89 ? -6.140 3.679 -8.241 1.00 86.19 89 TYR A N 1
ATOM 741 C CA . TYR A 1 89 ? -5.189 4.136 -9.232 1.00 86.19 89 TYR A CA 1
ATOM 742 C C . TYR A 1 89 ? -5.714 3.834 -10.640 1.00 86.19 89 TYR A C 1
ATOM 744 O O . TYR A 1 89 ? -6.157 2.717 -10.919 1.00 86.19 89 TYR A O 1
ATOM 752 N N . HIS A 1 90 ? -5.639 4.823 -11.527 1.00 87.50 90 HIS A N 1
ATOM 753 C CA . HIS A 1 90 ? -5.950 4.671 -12.942 1.00 87.50 90 HIS A CA 1
ATOM 754 C C . HIS A 1 90 ? -4.808 5.244 -13.772 1.00 87.50 90 HIS A C 1
ATOM 756 O O . HIS A 1 90 ? -4.369 6.368 -13.543 1.00 87.50 90 HIS A O 1
ATOM 762 N N . GLN A 1 91 ? -4.357 4.473 -14.756 1.00 90.88 91 GLN A N 1
ATOM 763 C CA . GLN A 1 91 ? -3.446 4.944 -15.792 1.00 90.88 91 GLN A CA 1
ATOM 764 C C . GLN A 1 91 ? -3.977 4.511 -17.149 1.00 90.88 91 GLN A C 1
ATOM 766 O O . GLN A 1 91 ? -4.453 3.381 -17.308 1.00 90.88 91 GLN A O 1
ATOM 771 N N . GLU A 1 92 ? -3.867 5.402 -18.126 1.00 92.19 92 GLU A N 1
ATOM 772 C CA . GLU A 1 92 ? -4.213 5.082 -19.503 1.00 92.19 92 GLU A CA 1
ATOM 773 C C . GLU A 1 92 ? -3.278 4.007 -20.059 1.00 92.19 92 GLU A C 1
ATOM 775 O O . GLU A 1 92 ? -2.076 3.976 -19.773 1.00 92.19 92 GLU A O 1
ATOM 780 N N . PHE A 1 93 ? -3.842 3.117 -20.874 1.00 93.00 93 PHE A N 1
ATOM 781 C CA . PHE A 1 93 ? -3.040 2.146 -21.601 1.00 93.00 93 PHE A CA 1
ATOM 782 C C . PHE A 1 93 ? -2.111 2.872 -22.581 1.00 93.00 93 PHE A C 1
ATOM 784 O O . PHE A 1 93 ? -2.530 3.763 -23.319 1.00 93.00 93 PHE A O 1
ATOM 791 N N . SER A 1 94 ? -0.855 2.435 -22.631 1.00 93.38 94 SER A N 1
ATOM 792 C CA . SER A 1 94 ? 0.115 2.873 -23.628 1.00 93.38 94 SER A CA 1
ATOM 793 C C . SER A 1 94 ? 0.674 1.658 -24.351 1.00 93.38 94 SER A C 1
ATOM 795 O O . SER A 1 94 ? 1.115 0.698 -23.723 1.00 93.38 94 SER A O 1
ATOM 797 N N . ASN A 1 95 ? 0.693 1.718 -25.679 1.00 93.44 95 ASN A N 1
ATOM 798 C CA . ASN A 1 95 ? 1.344 0.721 -26.527 1.00 93.44 95 ASN A CA 1
ATOM 799 C C . ASN A 1 95 ? 2.841 1.009 -26.746 1.00 93.44 95 ASN A C 1
ATOM 801 O O . ASN A 1 95 ? 3.496 0.290 -27.498 1.00 93.44 95 ASN A O 1
ATOM 805 N N . ILE A 1 96 ? 3.374 2.068 -26.132 1.00 94.62 96 ILE A N 1
ATOM 806 C CA . ILE A 1 96 ? 4.791 2.421 -26.204 1.00 94.62 96 ILE A CA 1
ATOM 807 C C . ILE A 1 96 ? 5.534 1.631 -25.127 1.00 94.62 96 ILE A C 1
ATOM 809 O O . ILE A 1 96 ? 5.303 1.835 -23.934 1.00 94.62 96 ILE A O 1
ATOM 813 N N . LEU A 1 97 ? 6.446 0.753 -25.553 1.00 95.00 97 LEU A N 1
ATOM 814 C CA . LEU A 1 97 ? 7.346 0.042 -24.650 1.00 95.00 97 LEU A CA 1
ATOM 815 C C . LEU A 1 97 ? 8.269 1.045 -23.951 1.00 95.00 97 LEU A C 1
ATOM 817 O O . LEU A 1 97 ? 8.940 1.846 -24.602 1.00 95.00 97 LEU A O 1
ATOM 821 N N . LYS A 1 98 ? 8.308 0.976 -22.621 1.00 96.25 98 LYS A N 1
ATOM 822 C CA . LYS A 1 98 ? 9.301 1.667 -21.805 1.00 96.25 98 LYS A CA 1
ATOM 823 C C . LYS A 1 98 ? 10.329 0.651 -21.332 1.00 96.25 98 LYS A C 1
ATOM 825 O O . LYS A 1 98 ? 9.962 -0.398 -20.811 1.00 96.25 98 LYS A O 1
ATOM 830 N N . GLU A 1 99 ? 11.599 0.985 -21.489 1.00 96.56 99 GLU A N 1
ATOM 831 C CA . GLU A 1 99 ? 12.718 0.112 -21.154 1.00 96.56 99 GLU A CA 1
ATOM 832 C C . GLU A 1 99 ? 13.813 0.902 -20.431 1.00 96.56 99 GLU A C 1
ATOM 834 O O . GLU A 1 99 ? 14.046 2.078 -20.712 1.00 96.56 99 GLU A O 1
ATOM 839 N N . SER A 1 100 ? 14.462 0.251 -19.469 1.00 95.50 100 SER A N 1
ATOM 840 C CA . SER A 1 100 ? 15.606 0.781 -18.730 1.00 95.50 100 SER A CA 1
ATOM 841 C C . SER A 1 100 ? 16.603 -0.348 -18.501 1.00 95.50 100 SER A C 1
ATOM 843 O O . SER A 1 100 ? 16.209 -1.488 -18.252 1.00 95.50 100 SER A O 1
ATOM 845 N N . LEU A 1 101 ? 17.894 -0.037 -18.606 1.00 94.69 101 LEU A N 1
ATOM 846 C CA . LEU A 1 101 ? 18.978 -0.983 -18.378 1.00 94.69 101 LEU A CA 1
ATOM 847 C C . LEU A 1 101 ? 20.006 -0.349 -17.450 1.00 94.69 101 LEU A C 1
ATOM 849 O O . LEU A 1 101 ? 20.633 0.653 -17.791 1.00 94.69 101 LEU A O 1
ATOM 853 N N . GLU A 1 102 ? 20.238 -0.998 -16.317 1.00 92.62 102 GLU A N 1
ATOM 854 C CA . GLU A 1 102 ? 21.287 -0.628 -15.379 1.00 92.62 102 GLU A CA 1
ATOM 855 C C . GLU A 1 102 ? 22.376 -1.706 -15.375 1.00 92.62 102 GLU A C 1
ATOM 857 O O . GLU A 1 102 ? 22.091 -2.903 -15.309 1.00 92.62 102 GLU A O 1
ATOM 862 N N . ARG A 1 103 ? 23.645 -1.294 -15.463 1.00 90.88 103 ARG A N 1
ATOM 863 C CA . ARG A 1 103 ? 24.794 -2.204 -15.372 1.00 90.88 103 ARG A CA 1
ATOM 864 C C . ARG A 1 103 ? 25.462 -2.036 -14.015 1.00 90.88 103 ARG A C 1
ATOM 866 O O . ARG A 1 103 ? 25.948 -0.951 -13.707 1.00 90.88 103 ARG A O 1
ATOM 873 N N . LYS A 1 104 ? 25.518 -3.120 -13.243 1.00 85.75 104 LYS A N 1
ATOM 874 C CA . LYS A 1 104 ? 26.220 -3.205 -11.955 1.00 85.75 104 LYS A CA 1
ATOM 875 C C . LYS A 1 104 ? 27.281 -4.294 -12.014 1.00 85.75 104 LYS A C 1
ATOM 877 O O . LYS A 1 104 ? 27.144 -5.246 -12.782 1.00 85.75 104 LYS A O 1
ATOM 882 N N . ASP A 1 105 ? 28.313 -4.156 -11.190 1.00 86.00 105 ASP A N 1
ATOM 883 C CA . ASP A 1 105 ? 29.255 -5.243 -10.925 1.00 86.00 105 ASP A CA 1
ATOM 884 C C . ASP A 1 105 ? 28.578 -6.258 -9.992 1.00 86.00 105 ASP A C 1
ATOM 886 O O . ASP A 1 105 ? 28.650 -6.165 -8.769 1.00 86.00 105 ASP A O 1
ATOM 890 N N . ALA A 1 106 ? 27.779 -7.145 -10.585 1.00 80.31 106 ALA A N 1
ATOM 891 C CA . ALA A 1 106 ? 26.982 -8.138 -9.883 1.00 80.31 106 ALA A CA 1
ATOM 892 C C . ALA A 1 106 ? 27.074 -9.488 -10.598 1.00 80.31 106 ALA A C 1
ATOM 894 O O . ALA A 1 106 ? 27.140 -9.567 -11.824 1.00 80.31 106 ALA A O 1
ATOM 895 N N . HIS A 1 107 ? 27.027 -10.572 -9.826 1.00 84.25 107 HIS A N 1
ATOM 896 C CA . HIS A 1 107 ? 27.117 -11.936 -10.358 1.00 84.25 107 HIS A CA 1
ATOM 897 C C . HIS A 1 107 ? 25.793 -12.473 -10.930 1.00 84.25 107 HIS A C 1
ATOM 899 O O . HIS A 1 107 ? 25.765 -13.579 -11.464 1.00 84.25 107 HIS A O 1
ATOM 905 N N . GLN A 1 108 ? 24.702 -11.709 -10.826 1.00 87.31 108 GLN A N 1
ATOM 906 C CA . GLN A 1 108 ? 23.368 -12.102 -11.271 1.00 87.31 108 GLN A CA 1
ATOM 907 C C . GLN A 1 108 ? 22.655 -10.925 -11.943 1.00 87.31 108 GLN A C 1
ATOM 909 O O . GLN A 1 108 ? 22.699 -9.798 -11.452 1.00 87.31 108 GLN A O 1
ATOM 914 N N . SER A 1 109 ? 21.978 -11.199 -13.059 1.00 93.00 109 SER A N 1
ATOM 915 C CA . SER A 1 109 ? 21.084 -10.244 -13.719 1.00 93.00 109 SER A CA 1
ATOM 916 C C . SER A 1 109 ? 19.663 -10.374 -13.176 1.00 93.00 109 SER A C 1
ATOM 918 O O . SER A 1 109 ? 19.186 -11.485 -12.945 1.00 93.00 109 SER A O 1
ATOM 920 N N . ILE A 1 110 ? 18.984 -9.241 -13.015 1.00 93.94 110 ILE A N 1
ATOM 921 C CA . ILE A 1 110 ? 17.569 -9.164 -12.641 1.00 93.94 110 ILE A CA 1
ATOM 922 C C . ILE A 1 110 ? 16.816 -8.574 -13.834 1.00 93.94 110 ILE A C 1
ATOM 924 O O . ILE A 1 110 ? 17.254 -7.580 -14.411 1.00 93.94 110 ILE A O 1
ATOM 928 N N . VAL A 1 111 ? 15.708 -9.208 -14.213 1.00 94.81 111 VAL A N 1
ATOM 929 C CA . VAL A 1 111 ? 14.797 -8.726 -15.255 1.00 94.81 111 VAL A CA 1
ATOM 930 C C . VAL A 1 111 ? 13.403 -8.688 -14.657 1.00 94.81 111 VAL A C 1
ATOM 932 O O . VAL A 1 111 ? 12.906 -9.712 -14.195 1.00 94.81 111 VAL A O 1
ATOM 935 N N . GLU A 1 112 ? 12.773 -7.520 -14.697 1.00 95.19 112 GLU A N 1
ATOM 936 C CA . GLU A 1 112 ? 11.382 -7.344 -14.296 1.00 95.19 112 GLU A CA 1
ATOM 937 C C . GLU A 1 112 ? 10.574 -6.769 -15.460 1.00 95.19 112 GLU A C 1
ATOM 939 O O . GLU A 1 112 ? 11.071 -5.950 -16.234 1.00 95.19 112 GLU A O 1
ATOM 944 N N . LEU A 1 113 ? 9.325 -7.216 -15.596 1.00 94.56 113 LEU A N 1
ATOM 945 C CA . LEU A 1 113 ? 8.419 -6.815 -16.669 1.00 94.56 113 LEU A CA 1
ATOM 946 C C . LEU A 1 113 ? 7.109 -6.321 -16.053 1.00 94.56 113 LEU A C 1
ATOM 948 O O . LEU A 1 113 ? 6.438 -7.064 -15.339 1.00 94.56 113 LEU A O 1
ATOM 952 N N . GLY A 1 114 ? 6.738 -5.076 -16.348 1.0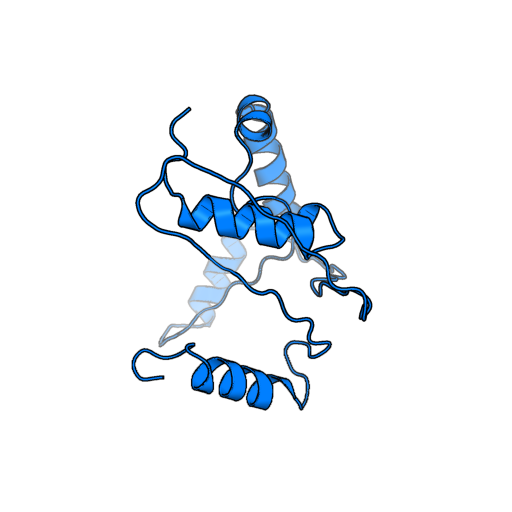0 93.88 114 GLY A N 1
ATOM 953 C CA . GLY A 1 114 ? 5.463 -4.488 -15.936 1.00 93.88 114 GLY A CA 1
ATOM 954 C C . GLY A 1 114 ? 4.426 -4.571 -17.053 1.00 93.88 114 GLY A C 1
ATOM 955 O O . GLY A 1 114 ? 4.680 -4.111 -18.166 1.00 93.88 114 GLY A O 1
ATOM 956 N N . TYR A 1 115 ? 3.244 -5.111 -16.753 1.00 92.50 115 TYR A N 1
ATOM 957 C CA . TYR A 1 115 ? 2.122 -5.201 -17.691 1.00 92.50 115 TYR A CA 1
ATOM 958 C C . TYR A 1 115 ? 0.928 -4.402 -17.175 1.00 92.50 115 TYR A C 1
ATOM 960 O O . TYR A 1 115 ? 0.571 -4.481 -16.001 1.00 92.50 115 TYR A O 1
ATOM 968 N N . HIS A 1 116 ? 0.293 -3.635 -18.062 1.00 93.31 116 HIS A N 1
ATOM 969 C CA . HIS A 1 116 ? -0.917 -2.884 -17.733 1.00 93.31 116 HIS A CA 1
ATOM 970 C C . HIS A 1 116 ? -2.165 -3.752 -17.885 1.00 93.31 116 HIS A C 1
ATOM 972 O O . HIS A 1 116 ? -2.364 -4.399 -18.912 1.00 93.31 116 HIS A O 1
ATOM 978 N N . PHE A 1 117 ? -3.025 -3.708 -16.870 1.00 91.00 117 PHE A N 1
ATOM 979 C CA . PHE A 1 117 ? -4.375 -4.252 -16.904 1.00 91.00 117 PHE A CA 1
ATOM 980 C C . PHE A 1 117 ? -5.342 -3.166 -16.435 1.00 91.00 117 PHE A C 1
ATOM 982 O O . PHE A 1 117 ? -5.136 -2.561 -15.389 1.00 91.00 117 PHE A O 1
ATOM 989 N N . SER A 1 118 ? -6.428 -2.945 -17.176 1.00 88.69 118 SER A N 1
ATOM 990 C CA . SER A 1 118 ? -7.491 -2.003 -16.791 1.00 88.69 118 SER A CA 1
ATOM 991 C C . SER A 1 118 ? -8.484 -2.574 -15.772 1.00 88.69 118 SER A C 1
ATOM 993 O O . SER A 1 118 ? -9.417 -1.887 -15.370 1.00 88.69 118 SER A O 1
ATOM 995 N N . THR A 1 119 ? -8.316 -3.841 -15.385 1.00 90.56 119 THR A N 1
ATOM 996 C CA . THR A 1 119 ? -9.205 -4.539 -14.451 1.00 90.56 119 THR A CA 1
ATOM 997 C C . THR A 1 119 ? -9.021 -4.005 -13.036 1.00 90.56 119 THR A C 1
ATOM 999 O O . THR A 1 119 ? -7.909 -4.011 -12.512 1.00 90.56 119 THR A O 1
ATOM 1002 N N . GLN A 1 120 ? -10.117 -3.606 -12.400 1.00 88.12 120 GLN A N 1
ATOM 1003 C CA . GLN A 1 120 ? -10.148 -3.141 -11.020 1.00 88.12 120 GLN A CA 1
ATOM 1004 C C . GLN A 1 120 ? -10.657 -4.224 -10.065 1.00 88.12 120 GLN A C 1
ATOM 1006 O O . GLN A 1 120 ? -11.275 -5.218 -10.458 1.00 88.12 120 GLN A O 1
ATOM 1011 N N . TYR A 1 121 ? -10.399 -4.029 -8.771 1.00 87.38 121 TYR A N 1
ATOM 1012 C CA . TYR A 1 121 ? -10.959 -4.885 -7.732 1.00 87.38 121 TYR A CA 1
ATOM 1013 C C . TYR A 1 121 ? -12.493 -4.875 -7.802 1.00 87.38 121 TYR A C 1
ATOM 1015 O O . TYR A 1 121 ? -13.116 -3.818 -7.762 1.00 87.38 121 TYR A O 1
ATOM 1023 N N . GLY A 1 122 ? -13.097 -6.061 -7.869 1.00 88.94 122 GLY A N 1
ATOM 1024 C CA . GLY A 1 122 ? -14.552 -6.226 -7.962 1.00 88.94 122 GLY A CA 1
ATOM 1025 C C . GLY A 1 122 ? -15.099 -6.308 -9.390 1.00 88.94 122 GLY A C 1
ATOM 1026 O O . GLY A 1 122 ? -16.255 -6.698 -9.563 1.00 88.94 122 GLY A O 1
ATOM 1027 N N . ASP A 1 123 ? -14.283 -6.040 -10.414 1.00 92.62 123 ASP A N 1
ATOM 1028 C CA . ASP A 1 123 ? -14.685 -6.239 -11.806 1.00 92.62 123 ASP A CA 1
ATOM 1029 C C . ASP A 1 123 ? -14.901 -7.720 -12.131 1.00 92.62 123 ASP A C 1
ATOM 1031 O O . ASP A 1 123 ? -14.268 -8.618 -11.568 1.00 92.62 123 ASP A O 1
ATOM 1035 N N . LYS A 1 124 ? -15.736 -7.986 -13.144 1.00 95.06 124 LYS A N 1
ATOM 1036 C CA . LYS A 1 124 ? -15.983 -9.350 -13.649 1.00 95.06 124 LYS A CA 1
ATOM 1037 C C . LYS A 1 124 ? -14.693 -10.078 -14.054 1.00 95.06 124 LYS A C 1
ATOM 1039 O O . LYS A 1 124 ? -14.637 -11.302 -13.978 1.00 95.06 124 LYS A O 1
ATOM 1044 N N . THR A 1 125 ? -13.673 -9.340 -14.489 1.00 94.88 125 THR A N 1
ATOM 1045 C CA . THR A 1 125 ? -12.377 -9.870 -14.937 1.00 94.88 125 THR A CA 1
ATOM 1046 C C . THR A 1 125 ? -11.327 -9.961 -13.828 1.00 94.88 125 THR A C 1
ATOM 1048 O O . THR A 1 125 ? -10.264 -10.528 -14.067 1.00 94.88 125 THR A O 1
ATOM 1051 N N . HIS A 1 126 ? -11.615 -9.490 -12.608 1.00 93.50 126 HIS A N 1
ATOM 1052 C CA . HIS A 1 126 ? -10.665 -9.500 -11.491 1.00 93.50 126 HIS A CA 1
ATOM 1053 C C . HIS A 1 126 ? -10.241 -10.918 -11.091 1.00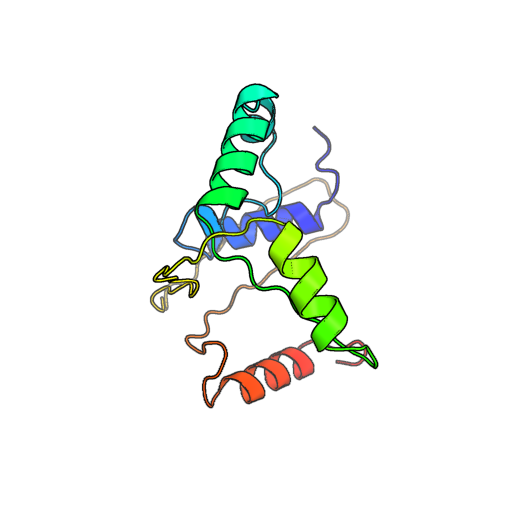 93.50 126 HIS A C 1
ATOM 1055 O O . HIS A 1 126 ? -9.052 -11.212 -11.004 1.00 93.50 126 HIS A O 1
ATOM 1061 N N . ILE A 1 127 ? -11.207 -11.826 -10.920 1.00 94.69 127 ILE A N 1
ATOM 1062 C CA . ILE A 1 127 ? -10.921 -13.228 -10.584 1.00 94.69 127 ILE A CA 1
ATOM 1063 C C . ILE A 1 127 ? -10.137 -13.932 -11.708 1.00 94.69 127 ILE A C 1
ATOM 1065 O O . ILE A 1 127 ? -9.108 -14.536 -11.402 1.00 94.69 127 ILE A O 1
ATOM 1069 N N . PRO A 1 128 ? -10.527 -13.827 -12.997 1.00 94.94 128 PRO A N 1
ATOM 1070 C CA . PRO A 1 128 ? -9.699 -14.317 -14.100 1.00 94.94 128 PRO A CA 1
ATOM 1071 C C . PRO A 1 128 ? -8.257 -13.791 -14.096 1.00 94.94 128 PRO A C 1
ATOM 1073 O O . PRO A 1 128 ? -7.338 -14.566 -14.351 1.00 94.94 128 PRO A O 1
ATOM 1076 N N . LEU A 1 129 ? -8.037 -12.510 -13.780 1.00 93.44 129 LEU A N 1
ATOM 1077 C CA . LEU A 1 129 ? -6.696 -11.921 -13.723 1.00 93.44 129 LEU A CA 1
ATOM 1078 C C . LEU A 1 129 ? -5.845 -12.509 -12.586 1.00 93.44 129 LEU A C 1
ATOM 1080 O O . LEU A 1 129 ? -4.672 -12.811 -12.796 1.00 93.44 129 LEU A O 1
ATOM 1084 N N . ILE A 1 130 ? -6.432 -12.734 -11.406 1.00 92.06 130 ILE A N 1
ATOM 1085 C CA . ILE A 1 130 ? -5.744 -13.409 -10.292 1.00 92.06 130 ILE A CA 1
ATOM 1086 C C . ILE A 1 130 ? -5.317 -14.822 -10.703 1.00 92.06 130 ILE A C 1
ATOM 1088 O O . ILE A 1 130 ? -4.186 -15.227 -10.435 1.00 92.06 130 ILE A O 1
ATOM 1092 N N . VAL A 1 131 ? -6.197 -15.563 -11.383 1.00 92.81 131 VAL A N 1
ATOM 1093 C CA . VAL A 1 131 ? -5.882 -16.909 -11.885 1.00 92.81 131 VAL A CA 1
ATOM 1094 C C . VAL A 1 131 ? -4.760 -16.860 -12.923 1.00 92.81 131 VAL A C 1
ATOM 1096 O O . VAL A 1 131 ? -3.834 -17.660 -12.834 1.00 92.81 131 VAL A O 1
ATOM 1099 N N . LEU A 1 132 ? -4.800 -15.911 -13.866 1.00 92.19 132 LEU A N 1
ATOM 1100 C CA . LEU A 1 132 ? -3.735 -15.706 -14.853 1.00 92.19 132 LEU A CA 1
ATOM 1101 C C . LEU A 1 132 ? -2.382 -15.455 -14.176 1.00 92.19 132 LEU A C 1
ATOM 1103 O O . LEU A 1 132 ? -1.406 -16.115 -14.516 1.00 92.19 132 LEU A O 1
ATOM 1107 N N . ASN A 1 133 ? -2.331 -14.544 -13.201 1.00 90.19 133 ASN A N 1
ATOM 1108 C CA . ASN A 1 133 ? -1.113 -14.273 -12.435 1.00 90.19 133 ASN A CA 1
ATOM 1109 C C . ASN A 1 133 ? -0.614 -15.530 -11.704 1.00 90.19 133 ASN A C 1
ATOM 1111 O O . ASN A 1 133 ? 0.578 -15.824 -11.706 1.00 90.19 133 ASN A O 1
ATOM 1115 N N . GLY A 1 134 ? -1.540 -16.304 -11.134 1.00 90.62 134 GLY A N 1
ATOM 1116 C CA . GLY A 1 134 ? -1.257 -17.603 -10.536 1.00 90.62 134 GLY A CA 1
ATOM 1117 C C . GLY A 1 134 ? -0.575 -18.565 -11.504 1.00 90.62 134 GLY A C 1
ATOM 1118 O O . GLY A 1 134 ? 0.474 -19.095 -11.176 1.00 90.62 134 GLY A O 1
ATOM 1119 N N . LEU A 1 135 ? -1.121 -18.733 -12.711 1.00 90.75 135 LEU A N 1
ATOM 1120 C CA . LEU A 1 135 ? -0.567 -19.613 -13.748 1.00 90.75 135 LEU A CA 1
ATOM 1121 C C . LEU A 1 135 ? 0.813 -19.177 -14.266 1.00 90.75 135 LEU A C 1
ATO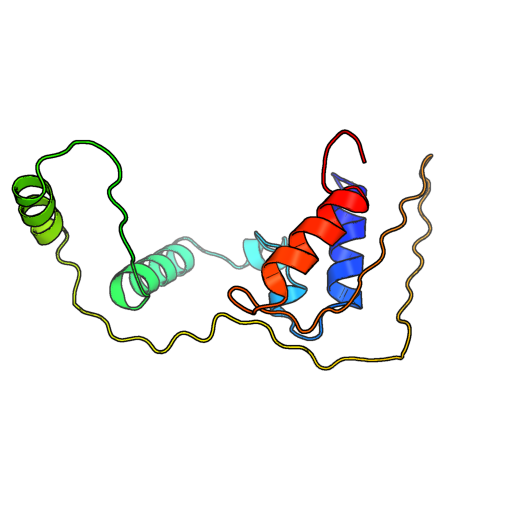M 1123 O O . LEU A 1 135 ? 1.533 -20.006 -14.810 1.00 90.75 135 LEU A O 1
ATOM 1127 N N . LEU A 1 136 ? 1.172 -17.898 -14.135 1.00 88.75 136 LEU A N 1
ATOM 1128 C CA . LEU A 1 136 ? 2.412 -17.328 -14.676 1.00 88.75 136 LEU A CA 1
ATOM 1129 C C . LEU A 1 136 ? 3.566 -17.241 -13.665 1.00 88.75 136 LEU A C 1
ATOM 1131 O O . LEU A 1 136 ? 4.572 -16.601 -13.963 1.00 88.75 136 LEU A O 1
ATOM 1135 N N . GLY A 1 137 ? 3.446 -17.841 -12.478 1.00 84.62 137 GLY A N 1
ATOM 1136 C CA . GLY A 1 137 ? 4.488 -17.738 -11.444 1.00 84.62 137 GLY A CA 1
ATOM 1137 C C . GLY A 1 137 ? 3.987 -17.285 -10.080 1.00 84.62 137 GLY A C 1
ATOM 1138 O O . GLY A 1 137 ? 4.746 -17.317 -9.116 1.00 84.62 137 GLY A O 1
ATOM 1139 N N . GLY A 1 138 ? 2.725 -16.860 -9.968 1.00 79.62 138 GLY A N 1
ATOM 1140 C CA . GLY A 1 138 ? 2.163 -16.345 -8.718 1.00 79.62 138 GLY A CA 1
ATOM 1141 C C . GLY A 1 138 ? 2.003 -17.396 -7.613 1.00 79.62 138 GLY A C 1
ATOM 1142 O O . GLY A 1 138 ? 1.831 -17.029 -6.451 1.00 79.62 138 GLY A O 1
ATOM 1143 N N . PHE A 1 139 ? 2.066 -18.690 -7.948 1.00 81.38 139 PHE A N 1
ATOM 1144 C CA . PHE A 1 139 ? 2.020 -19.795 -6.988 1.00 81.38 139 PHE A CA 1
ATOM 1145 C C . PHE A 1 139 ? 3.291 -20.650 -7.043 1.00 81.38 139 PHE A C 1
ATOM 1147 O O . PHE A 1 139 ? 3.897 -20.809 -8.098 1.00 81.38 139 PHE A O 1
ATOM 1154 N N . ALA A 1 140 ? 3.657 -21.264 -5.913 1.00 67.81 140 ALA A N 1
ATOM 1155 C CA . ALA A 1 140 ? 4.926 -21.979 -5.703 1.00 67.81 140 ALA A CA 1
ATOM 1156 C C . ALA A 1 140 ? 5.222 -23.163 -6.657 1.00 67.81 140 ALA A C 1
ATOM 1158 O O . ALA A 1 140 ? 6.313 -23.725 -6.603 1.00 67.81 140 ALA A O 1
ATOM 1159 N N . HIS A 1 141 ? 4.264 -23.570 -7.494 1.00 70.38 141 HIS A N 1
ATOM 1160 C CA . HIS A 1 141 ? 4.386 -24.691 -8.437 1.00 70.38 141 HIS A CA 1
ATOM 1161 C C . HIS A 1 141 ? 4.114 -24.298 -9.894 1.00 70.38 141 HIS A C 1
ATOM 1163 O O . HIS A 1 141 ? 3.816 -25.174 -10.707 1.00 70.38 141 HIS A O 1
ATOM 1169 N N . SER A 1 142 ? 4.143 -23.003 -10.198 1.00 51.81 142 SER A N 1
ATOM 1170 C CA . SER A 1 142 ? 3.887 -22.491 -11.550 1.00 51.81 142 SER A CA 1
ATOM 1171 C C . SER A 1 142 ? 5.152 -22.491 -12.398 1.00 51.81 142 SER A C 1
ATOM 1173 O O . SER A 1 142 ? 6.250 -22.366 -11.808 1.00 51.81 142 SER A O 1
#

pLDDT: mean 89.5, std 8.74, range [43.0, 98.06]

Radius of gyration: 21.39 Å; chains: 1; bounding box: 52×42×52 Å

Secondary structure (DSSP, 8-state):
---S-HHHHHHHHHHHHH-SSHHHHS-SS--HHHHTT--HHHHHHHHHHHHHHS-------SS--HHHHHHHHHTT-PPP---------------SPP------S-SS----------PPTTSTTHHHHHHHHIIIIISTT-

InterPro domains:
  IPR007863 Peptidase M16, C-terminal [PF05193] (40-142)